Protein AF-A0A858CLG9-F1 (afdb_monomer_lite)

Structure (mmCIF, N/CA/C/O backbone):
data_AF-A0A858CLG9-F1
#
_entry.id   AF-A0A858CLG9-F1
#
loop_
_atom_site.group_PDB
_atom_site.id
_atom_site.type_symbol
_atom_site.label_atom_id
_atom_site.label_alt_id
_atom_site.label_comp_id
_atom_site.label_asym_id
_atom_site.label_entity_id
_atom_site.label_seq_id
_atom_site.pdbx_PDB_ins_code
_atom_site.Cartn_x
_atom_site.Cartn_y
_atom_site.Cartn_z
_atom_site.occupancy
_atom_site.B_iso_or_equiv
_atom_site.auth_seq_id
_atom_site.auth_comp_id
_atom_site.auth_asym_id
_atom_site.auth_atom_id
_atom_site.pdbx_PDB_model_num
ATOM 1 N N . MET A 1 1 ? -13.227 8.635 -3.511 1.00 47.22 1 MET A N 1
ATOM 2 C CA . MET A 1 1 ? -11.799 8.783 -3.880 1.00 47.22 1 MET A CA 1
ATOM 3 C C . MET A 1 1 ? -11.691 9.095 -5.370 1.00 47.22 1 MET A C 1
ATOM 5 O O . MET A 1 1 ? -12.343 8.418 -6.151 1.00 47.22 1 MET A O 1
ATOM 9 N N . ILE A 1 2 ? -10.896 10.094 -5.774 1.00 37.31 2 ILE A N 1
ATOM 10 C CA . ILE A 1 2 ? -10.474 10.279 -7.176 1.00 37.31 2 ILE A CA 1
ATOM 11 C C . ILE A 1 2 ? -9.069 9.676 -7.290 1.00 37.31 2 ILE A C 1
ATOM 13 O O . ILE A 1 2 ? -8.130 10.175 -6.670 1.00 37.31 2 ILE A O 1
ATOM 17 N N . LEU A 1 3 ? -8.923 8.579 -8.037 1.00 52.31 3 LEU A N 1
ATOM 18 C CA . LEU A 1 3 ? -7.664 7.842 -8.204 1.00 52.31 3 LEU A CA 1
ATOM 19 C C . LEU A 1 3 ? -6.717 8.571 -9.173 1.00 52.31 3 LEU A C 1
ATOM 21 O O . LEU A 1 3 ? -6.456 8.113 -10.280 1.00 52.31 3 LEU A O 1
ATOM 25 N N . LYS A 1 4 ? -6.179 9.723 -8.759 1.00 57.28 4 LYS A N 1
ATOM 26 C CA . LYS A 1 4 ? -5.005 10.319 -9.409 1.00 57.28 4 LYS A CA 1
ATOM 27 C C . LYS A 1 4 ? -3.754 9.917 -8.627 1.00 57.28 4 LYS A C 1
ATOM 29 O O . LYS A 1 4 ? -3.410 10.532 -7.618 1.00 57.28 4 LYS A O 1
ATOM 34 N N . GLY A 1 5 ? -3.092 8.856 -9.081 1.00 60.66 5 GLY A N 1
ATOM 35 C CA . GLY A 1 5 ? -1.841 8.376 -8.498 1.00 60.66 5 GLY A CA 1
ATOM 36 C C . GLY A 1 5 ? -0.640 9.153 -9.033 1.00 60.66 5 GLY A C 1
ATOM 37 O O . GLY A 1 5 ? -0.286 9.011 -10.199 1.00 60.66 5 GLY A O 1
ATOM 38 N N . ASN A 1 6 ? 0.007 9.953 -8.184 1.00 70.38 6 ASN A N 1
ATOM 39 C CA . ASN A 1 6 ? 1.369 10.416 -8.453 1.00 70.38 6 ASN A CA 1
ATOM 40 C C . ASN A 1 6 ? 2.373 9.344 -7.986 1.00 70.38 6 ASN A C 1
ATOM 42 O O . ASN A 1 6 ? 2.094 8.663 -6.996 1.00 70.38 6 ASN A O 1
ATOM 46 N N . PRO A 1 7 ? 3.552 9.226 -8.626 1.00 71.62 7 PRO A N 1
ATOM 47 C CA . PRO A 1 7 ? 4.644 8.407 -8.109 1.00 71.62 7 PRO A CA 1
ATOM 48 C C . PRO A 1 7 ? 4.982 8.834 -6.679 1.00 71.62 7 PRO A C 1
ATOM 50 O O . PRO A 1 7 ? 5.165 10.025 -6.415 1.00 71.62 7 PRO A O 1
ATOM 53 N N . ARG A 1 8 ? 5.066 7.875 -5.760 1.00 72.31 8 ARG A N 1
ATOM 54 C CA . ARG A 1 8 ? 5.351 8.125 -4.345 1.00 72.31 8 ARG A CA 1
ATOM 55 C C . ARG A 1 8 ? 6.309 7.069 -3.827 1.00 72.31 8 ARG A C 1
ATOM 57 O O . ARG A 1 8 ? 6.001 5.889 -3.915 1.00 72.31 8 ARG A O 1
ATOM 64 N N . GLY A 1 9 ? 7.440 7.511 -3.284 1.00 74.88 9 GLY A N 1
ATOM 65 C CA . GLY A 1 9 ? 8.247 6.671 -2.402 1.00 74.88 9 GLY A CA 1
ATOM 66 C C . GLY A 1 9 ? 7.691 6.693 -0.980 1.00 74.88 9 GLY A C 1
ATOM 67 O O . GLY A 1 9 ? 6.810 7.497 -0.673 1.00 74.88 9 GLY A O 1
ATOM 68 N N . ASN A 1 10 ? 8.265 5.862 -0.111 1.00 83.81 10 ASN A N 1
ATOM 69 C CA . ASN A 1 10 ? 7.924 5.765 1.305 1.00 83.81 10 ASN A CA 1
ATOM 70 C C . ASN A 1 10 ? 6.544 5.131 1.550 1.00 83.81 10 ASN A C 1
ATOM 72 O O . ASN A 1 10 ? 5.622 5.743 2.099 1.00 83.81 10 ASN A O 1
ATOM 76 N N . ALA A 1 11 ? 6.438 3.865 1.143 1.00 86.06 11 ALA A N 1
ATOM 77 C CA . ALA A 1 11 ? 5.262 3.017 1.331 1.00 86.06 11 ALA A CA 1
ATOM 78 C C . ALA A 1 11 ? 4.725 3.007 2.774 1.00 86.06 11 ALA A C 1
ATOM 80 O O . ALA A 1 11 ? 3.517 3.105 2.981 1.00 86.06 11 ALA A O 1
ATOM 81 N N . ALA A 1 12 ? 5.611 2.950 3.774 1.00 87.44 12 ALA A N 1
ATOM 82 C CA . ALA A 1 12 ? 5.221 2.885 5.182 1.00 87.44 12 ALA A CA 1
ATOM 83 C C . ALA A 1 12 ? 4.484 4.151 5.652 1.00 87.44 12 ALA A C 1
ATOM 85 O O . ALA A 1 12 ? 3.439 4.060 6.296 1.00 87.44 12 ALA A O 1
ATOM 86 N N . ASN A 1 13 ? 4.982 5.339 5.292 1.00 88.38 13 ASN A N 1
ATOM 87 C CA . ASN A 1 13 ? 4.310 6.590 5.643 1.00 88.38 13 ASN A CA 1
ATOM 88 C C . ASN A 1 13 ? 2.950 6.722 4.953 1.00 88.38 13 ASN A C 1
ATOM 90 O O . ASN A 1 13 ? 2.003 7.216 5.565 1.00 88.38 13 ASN A O 1
ATOM 94 N N . LEU A 1 14 ? 2.840 6.264 3.703 1.00 87.56 14 LEU A N 1
ATOM 95 C CA . LEU A 1 14 ? 1.569 6.261 2.986 1.00 87.56 14 LEU A CA 1
ATOM 96 C C . LEU A 1 14 ? 0.558 5.314 3.645 1.00 87.56 14 LEU A C 1
ATOM 98 O O . LEU A 1 14 ? -0.567 5.733 3.899 1.00 87.56 14 LEU A O 1
ATOM 102 N N . ALA A 1 15 ? 0.963 4.084 3.975 1.00 89.75 15 ALA A N 1
ATOM 103 C CA . ALA A 1 15 ? 0.113 3.120 4.673 1.00 89.75 15 ALA A CA 1
ATOM 104 C C . ALA A 1 15 ? -0.410 3.695 5.996 1.00 89.75 15 ALA A C 1
ATOM 106 O O . ALA A 1 15 ? -1.612 3.693 6.250 1.00 89.75 15 ALA A O 1
ATOM 107 N N . LYS A 1 16 ? 0.488 4.279 6.801 1.00 90.19 16 LYS A N 1
ATOM 108 C CA . LYS A 1 16 ? 0.134 4.915 8.074 1.00 90.19 16 LYS A CA 1
ATOM 109 C C . LYS A 1 16 ? -0.853 6.066 7.892 1.00 90.19 16 LYS A C 1
ATOM 111 O O . LYS A 1 16 ? -1.765 6.210 8.696 1.00 90.19 16 LYS A O 1
ATOM 116 N N . HIS A 1 17 ? -0.665 6.890 6.863 1.00 88.19 17 HIS A N 1
ATOM 117 C CA . HIS A 1 17 ? -1.568 7.998 6.566 1.00 88.19 17 HIS A CA 1
ATOM 118 C C . HIS A 1 17 ? -2.964 7.508 6.150 1.00 88.19 17 HIS A C 1
ATOM 120 O O . HIS A 1 17 ? -3.961 8.028 6.641 1.00 88.19 17 HIS A O 1
ATOM 126 N N . LEU A 1 18 ? -3.041 6.483 5.295 1.00 87.69 18 LEU A N 1
ATOM 127 C CA . LEU A 1 18 ? -4.312 5.897 4.856 1.00 87.69 18 LEU A CA 1
ATOM 128 C C . LEU A 1 18 ? -5.060 5.215 6.012 1.00 87.69 18 LEU A C 1
ATOM 130 O O . LEU A 1 18 ? -6.269 5.378 6.139 1.00 87.69 18 LEU A O 1
ATOM 134 N N . MET A 1 19 ? -4.337 4.525 6.897 1.00 89.75 19 MET A N 1
ATOM 135 C CA . MET A 1 19 ? -4.909 3.834 8.059 1.00 89.75 19 MET A CA 1
ATOM 136 C C . MET A 1 19 ? -5.126 4.748 9.278 1.00 89.75 19 MET A C 1
ATOM 138 O O . MET A 1 19 ? -5.461 4.273 10.364 1.00 89.75 19 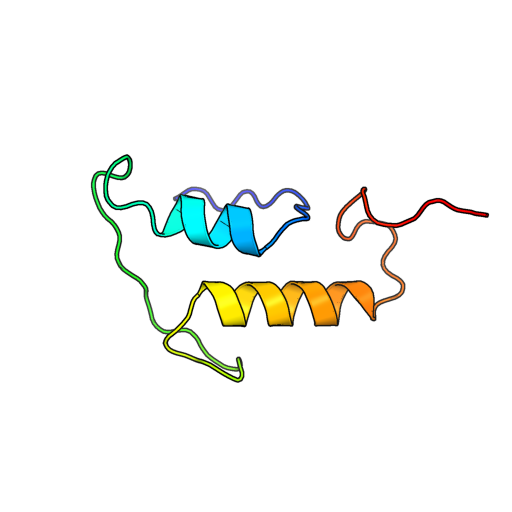MET A O 1
ATOM 142 N N . ASN A 1 20 ? -4.927 6.064 9.142 1.00 89.69 20 ASN A N 1
ATOM 143 C CA . ASN A 1 20 ? -5.049 6.999 10.256 1.00 89.69 20 ASN A CA 1
ATOM 144 C C . ASN A 1 20 ? -6.517 7.303 10.594 1.00 89.69 20 ASN A C 1
ATOM 146 O O . ASN A 1 20 ? -7.068 8.318 10.179 1.00 89.69 20 ASN A O 1
ATOM 150 N N . ALA A 1 21 ? -7.126 6.457 11.422 1.00 85.75 21 ALA A N 1
ATOM 151 C CA . ALA A 1 21 ? -8.501 6.626 11.896 1.00 85.75 21 ALA A CA 1
ATOM 152 C C . ALA A 1 21 ? -8.720 7.839 12.829 1.00 85.75 21 ALA A C 1
ATOM 154 O O . ALA A 1 21 ? -9.843 8.069 13.263 1.00 85.75 21 ALA A O 1
ATOM 155 N N . ARG A 1 22 ? -7.670 8.598 13.188 1.00 85.56 22 ARG A N 1
ATOM 156 C CA . ARG A 1 22 ? -7.821 9.842 13.967 1.00 85.56 22 ARG A CA 1
ATOM 157 C C . ARG A 1 22 ? -8.162 11.031 13.080 1.00 85.56 22 ARG A C 1
ATOM 159 O O . ARG A 1 22 ? -8.970 11.859 13.480 1.00 85.56 22 ARG A O 1
ATOM 166 N N . ASP A 1 23 ? -7.532 11.099 11.910 1.00 85.12 23 ASP A N 1
ATOM 167 C CA . ASP A 1 23 ? -7.681 12.223 10.980 1.00 85.12 23 ASP A CA 1
ATOM 168 C C . ASP A 1 23 ? -8.654 11.902 9.833 1.00 85.12 23 ASP A C 1
ATOM 170 O O . ASP A 1 23 ? -9.195 12.814 9.211 1.00 85.12 23 ASP A O 1
ATOM 174 N N . ASN A 1 24 ? -8.895 10.617 9.552 1.00 84.12 24 ASN A N 1
ATOM 175 C CA . ASN A 1 24 ? -9.834 10.172 8.525 1.00 84.12 24 ASN A CA 1
ATOM 176 C C . ASN A 1 24 ? -11.215 9.905 9.141 1.00 84.12 24 ASN A C 1
ATOM 178 O O . ASN A 1 24 ? -11.324 9.132 10.091 1.00 84.12 24 ASN A O 1
ATOM 182 N N . GLU A 1 25 ? -12.272 10.480 8.557 1.00 85.69 25 GLU A N 1
ATOM 183 C CA . GLU A 1 25 ? -13.660 10.268 9.007 1.00 85.69 25 GLU A CA 1
ATOM 184 C C . GLU A 1 25 ? -14.078 8.791 8.923 1.00 85.69 25 GLU A C 1
ATOM 186 O O . GLU A 1 25 ? -14.763 8.282 9.811 1.00 85.69 25 GLU A O 1
ATOM 191 N N . HIS A 1 26 ? -13.619 8.084 7.885 1.00 84.88 26 HIS A N 1
ATOM 192 C CA . HIS A 1 26 ? -13.859 6.658 7.679 1.00 84.88 26 HIS A CA 1
ATOM 193 C C . HIS A 1 26 ? -12.606 5.969 7.137 1.00 84.88 26 HIS A C 1
ATOM 195 O O . HIS A 1 26 ? -11.988 6.443 6.181 1.00 84.88 26 HIS A O 1
ATOM 201 N N . VAL A 1 27 ? -12.256 4.830 7.736 1.00 88.44 27 VAL A N 1
ATOM 202 C CA . VAL A 1 27 ? -11.177 3.951 7.280 1.00 88.44 27 VAL A CA 1
ATOM 203 C C . VAL A 1 27 ? -11.714 2.530 7.245 1.00 88.44 27 VAL A C 1
ATOM 205 O O . VAL A 1 27 ? -12.060 1.969 8.281 1.00 88.44 27 VAL A O 1
ATOM 208 N N . GLU A 1 28 ? -11.756 1.952 6.052 1.00 87.94 28 GLU A N 1
ATOM 209 C CA . GLU A 1 28 ? -12.048 0.541 5.839 1.00 87.94 28 GLU A CA 1
ATOM 210 C C . GLU A 1 28 ? -10.992 -0.009 4.884 1.00 87.94 28 GLU A C 1
ATOM 212 O O . GLU A 1 28 ? -10.759 0.552 3.808 1.00 87.94 28 GLU A O 1
ATOM 217 N N . LEU A 1 29 ? -10.317 -1.079 5.301 1.00 88.44 29 LEU A N 1
ATOM 218 C CA . LEU A 1 29 ? -9.419 -1.807 4.421 1.00 88.44 29 LEU A CA 1
ATOM 219 C C . LEU A 1 29 ? -10.245 -2.840 3.660 1.00 88.44 29 LEU A C 1
ATOM 221 O O . LEU A 1 29 ? -10.742 -3.799 4.244 1.00 88.44 29 LEU A O 1
ATOM 225 N N . HIS A 1 30 ? -10.403 -2.623 2.358 1.00 89.25 30 HIS A N 1
ATOM 226 C CA . HIS A 1 30 ? -10.955 -3.641 1.472 1.00 89.25 30 HIS A CA 1
ATOM 227 C C . HIS A 1 30 ? -9.922 -4.733 1.180 1.00 89.25 30 HIS A C 1
ATOM 229 O O . HIS A 1 30 ? -8.725 -4.543 1.389 1.00 89.25 30 HIS A O 1
ATOM 235 N N . GLU A 1 31 ? -10.412 -5.854 0.652 1.00 89.81 31 GLU A N 1
ATOM 236 C CA . GLU A 1 31 ? -9.622 -7.033 0.294 1.00 89.81 31 GLU A CA 1
ATOM 237 C C . GLU A 1 31 ? -8.353 -6.669 -0.500 1.00 89.81 31 GLU A C 1
ATOM 239 O O . GLU A 1 31 ? -8.419 -6.068 -1.582 1.00 89.81 31 GLU A O 1
ATOM 244 N N . LEU A 1 32 ? -7.193 -7.064 0.030 1.00 92.12 32 LEU A N 1
ATOM 245 C CA . LEU A 1 32 ? -5.925 -7.050 -0.692 1.00 92.12 32 LEU A CA 1
ATOM 246 C C . LEU A 1 32 ? -5.719 -8.429 -1.307 1.00 92.12 32 LEU A C 1
ATOM 248 O O . LEU A 1 32 ? -5.914 -9.438 -0.645 1.00 92.12 32 LEU A O 1
ATOM 252 N N . ARG A 1 33 ? -5.323 -8.473 -2.580 1.00 92.62 33 ARG A N 1
ATOM 253 C CA . ARG A 1 33 ? -5.117 -9.733 -3.303 1.00 92.62 33 ARG A CA 1
ATOM 254 C C . ARG A 1 33 ? -3.757 -9.770 -3.958 1.00 92.62 33 ARG A C 1
ATOM 256 O O . ARG A 1 33 ? -3.340 -8.777 -4.556 1.00 92.62 33 ARG A O 1
ATOM 263 N N . GLY A 1 34 ? -3.129 -10.940 -3.922 1.00 92.44 34 GLY A N 1
ATOM 264 C CA . GLY A 1 34 ? -1.865 -11.182 -4.621 1.00 92.44 34 GLY A CA 1
ATOM 265 C C . GLY A 1 34 ? -0.647 -10.546 -3.950 1.00 92.44 34 GLY A C 1
ATOM 266 O O . GLY A 1 34 ? 0.377 -10.384 -4.609 1.00 92.44 34 GLY A O 1
ATOM 267 N N . PHE A 1 35 ? -0.766 -10.198 -2.667 1.00 92.81 35 PHE A N 1
ATOM 268 C CA . PHE A 1 35 ? 0.345 -9.827 -1.789 1.00 92.81 35 PHE A CA 1
ATOM 269 C C . PHE A 1 35 ? 0.617 -10.971 -0.814 1.00 92.81 35 PHE A C 1
ATOM 271 O O . PHE A 1 35 ? -0.275 -11.771 -0.540 1.00 92.81 35 PHE A O 1
ATOM 278 N N . MET A 1 36 ? 1.828 -11.050 -0.260 1.00 92.88 36 MET A N 1
ATOM 279 C CA . MET A 1 36 ? 2.143 -12.094 0.724 1.00 92.88 36 MET A CA 1
ATOM 280 C C . MET A 1 36 ? 1.313 -11.979 2.004 1.00 92.88 36 MET A C 1
ATOM 282 O O . MET A 1 36 ? 0.992 -12.992 2.621 1.00 92.88 36 MET A O 1
ATOM 286 N N . ASN A 1 37 ? 0.999 -10.751 2.413 1.00 91.94 37 ASN A N 1
ATOM 287 C CA . ASN A 1 37 ? 0.134 -10.473 3.548 1.00 91.94 37 ASN A CA 1
ATOM 288 C C . ASN A 1 37 ? -1.092 -9.699 3.056 1.00 91.94 37 ASN A C 1
ATOM 290 O O . ASN A 1 37 ? -0.992 -8.524 2.701 1.00 91.94 37 ASN A O 1
ATOM 294 N N . GLU A 1 38 ? -2.231 -10.386 3.009 1.00 91.75 38 GLU A N 1
ATOM 295 C CA . GLU A 1 38 ? -3.491 -9.869 2.465 1.00 91.75 38 GLU A CA 1
ATOM 296 C C . GLU A 1 38 ? -4.306 -9.060 3.494 1.00 91.75 38 GLU A C 1
ATOM 298 O O . GLU A 1 38 ? -5.230 -8.341 3.123 1.00 91.75 38 GLU A O 1
ATOM 303 N N . ASP A 1 39 ? -3.916 -9.094 4.772 1.00 90.38 39 ASP A N 1
ATOM 304 C CA . ASP A 1 39 ? -4.596 -8.373 5.856 1.00 90.38 39 ASP A CA 1
ATOM 305 C C . ASP A 1 39 ? -3.861 -7.083 6.275 1.00 90.38 39 ASP A C 1
ATOM 307 O O . ASP A 1 39 ? -4.404 -6.260 7.016 1.00 90.38 39 ASP A O 1
ATOM 311 N N . ASP A 1 40 ? -2.623 -6.879 5.807 1.00 91.38 40 ASP A N 1
ATOM 312 C CA . ASP A 1 40 ? -1.776 -5.749 6.202 1.00 91.38 40 ASP A CA 1
ATOM 313 C C . ASP A 1 40 ? -1.390 -4.862 5.007 1.00 91.38 40 ASP A C 1
ATOM 315 O O . ASP A 1 40 ? -0.468 -5.145 4.234 1.00 91.38 40 ASP A O 1
ATOM 319 N N . LEU A 1 41 ? -2.061 -3.709 4.910 1.00 91.31 41 LEU A N 1
ATOM 320 C CA . LEU A 1 41 ? -1.794 -2.693 3.889 1.00 91.31 41 LEU A CA 1
ATOM 321 C C . LEU A 1 41 ? -0.342 -2.190 3.910 1.00 91.31 41 LEU A C 1
ATOM 323 O O . LEU A 1 41 ? 0.204 -1.826 2.865 1.00 91.31 41 LEU A O 1
ATOM 327 N N . GLN A 1 42 ? 0.294 -2.126 5.080 1.00 93.00 42 GLN A N 1
ATOM 328 C CA . GLN A 1 42 ? 1.664 -1.646 5.195 1.00 93.00 42 GLN A CA 1
ATOM 329 C C . GLN A 1 42 ? 2.652 -2.640 4.587 1.00 93.00 42 GLN A C 1
ATOM 331 O O . GLN A 1 42 ? 3.559 -2.220 3.864 1.00 93.00 42 GLN A O 1
ATOM 336 N N . GLU A 1 43 ? 2.481 -3.932 4.856 1.00 93.25 43 GLU A N 1
ATOM 337 C CA . GLU A 1 43 ? 3.315 -4.981 4.263 1.00 93.25 43 GLU A CA 1
ATOM 338 C C . GLU A 1 43 ? 3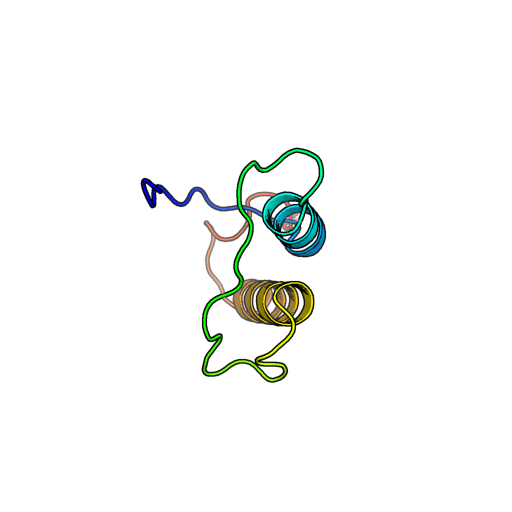.079 -5.087 2.751 1.00 93.25 43 GLU A C 1
ATOM 340 O O . GLU A 1 43 ? 4.048 -5.083 1.988 1.00 93.25 43 GLU A O 1
ATOM 345 N N . ALA A 1 44 ? 1.824 -5.019 2.294 1.00 93.69 44 ALA A N 1
ATOM 3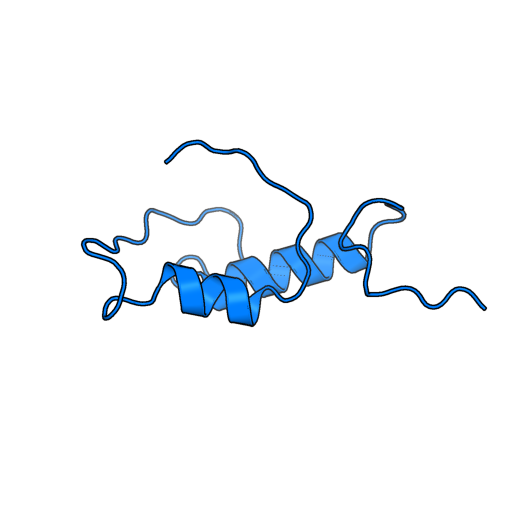46 C CA . ALA A 1 44 ? 1.497 -4.997 0.867 1.00 93.69 44 ALA A CA 1
ATOM 347 C C . ALA A 1 44 ? 2.158 -3.819 0.121 1.00 93.69 44 ALA A C 1
ATOM 349 O O . ALA A 1 44 ? 2.748 -3.983 -0.951 1.00 93.69 44 ALA A O 1
ATOM 350 N N . LEU A 1 45 ? 2.130 -2.609 0.696 1.00 91.44 45 LEU A N 1
ATOM 351 C CA . LEU A 1 45 ? 2.771 -1.442 0.081 1.00 91.44 45 LEU A CA 1
ATOM 352 C C . LEU A 1 45 ? 4.305 -1.520 0.111 1.00 91.44 45 LEU A C 1
ATOM 354 O O . LEU A 1 45 ? 4.952 -1.035 -0.821 1.00 91.44 45 LEU A O 1
ATOM 358 N N . L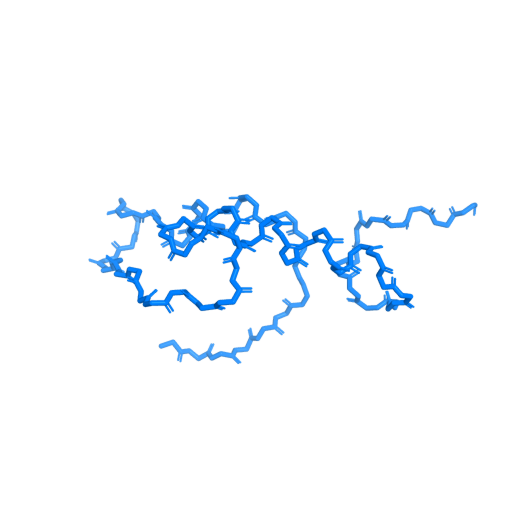YS A 1 46 ? 4.906 -2.125 1.144 1.00 91.69 46 LYS A N 1
ATOM 359 C CA . LYS A 1 46 ? 6.356 -2.386 1.179 1.00 91.69 46 LYS A CA 1
ATOM 360 C C . LYS A 1 46 ? 6.769 -3.377 0.097 1.00 91.69 46 LYS A C 1
ATOM 362 O O . LYS A 1 46 ? 7.776 -3.145 -0.571 1.00 91.69 46 LYS A O 1
ATOM 367 N N . GLU A 1 47 ? 5.993 -4.440 -0.095 1.00 91.88 47 GLU A N 1
ATOM 368 C CA . GLU A 1 47 ? 6.211 -5.424 -1.155 1.00 91.88 47 GLU A CA 1
ATOM 369 C C . GLU A 1 47 ? 6.154 -4.750 -2.534 1.00 91.88 47 GLU A C 1
ATOM 371 O O . GLU A 1 47 ? 7.099 -4.859 -3.319 1.00 91.88 47 GLU A O 1
ATOM 376 N N . ALA A 1 48 ? 5.116 -3.947 -2.793 1.00 89.19 48 ALA A N 1
ATOM 377 C CA . ALA A 1 48 ? 4.994 -3.179 -4.031 1.00 89.19 48 ALA A CA 1
ATOM 378 C C . ALA A 1 48 ? 6.182 -2.221 -4.257 1.00 89.19 48 ALA A C 1
ATOM 380 O O . ALA A 1 48 ? 6.686 -2.103 -5.378 1.00 89.19 48 ALA A O 1
ATOM 381 N N . GLU A 1 49 ? 6.666 -1.551 -3.204 1.00 88.19 49 GLU A N 1
ATOM 382 C CA . GLU A 1 49 ? 7.845 -0.681 -3.283 1.00 88.19 49 GLU A CA 1
ATOM 383 C C . GLU A 1 49 ? 9.126 -1.476 -3.587 1.00 88.19 49 GLU A C 1
ATOM 385 O O . GLU A 1 49 ? 9.952 -1.029 -4.387 1.00 88.19 49 GLU A O 1
ATOM 390 N N . ALA A 1 50 ? 9.301 -2.655 -2.985 1.00 89.81 50 ALA A N 1
ATOM 391 C CA . ALA A 1 50 ? 10.436 -3.536 -3.249 1.00 89.81 50 ALA A CA 1
ATOM 392 C C . ALA A 1 50 ? 10.433 -4.054 -4.697 1.00 89.81 50 ALA A C 1
ATOM 394 O O . ALA A 1 50 ? 11.463 -3.983 -5.371 1.00 89.81 50 ALA A O 1
ATOM 395 N N . ILE A 1 51 ? 9.274 -4.485 -5.207 1.00 88.81 51 ILE A N 1
ATOM 396 C CA . ILE A 1 51 ? 9.104 -4.897 -6.607 1.00 88.81 51 ILE A CA 1
ATOM 397 C C . ILE A 1 51 ? 9.455 -3.737 -7.541 1.00 88.81 51 ILE A C 1
ATOM 399 O O . ILE A 1 51 ? 10.243 -3.911 -8.469 1.00 88.81 51 ILE A O 1
ATOM 403 N N . ALA A 1 52 ? 8.940 -2.532 -7.269 1.00 85.06 52 ALA A N 1
ATOM 404 C CA . ALA A 1 52 ? 9.222 -1.349 -8.076 1.00 85.06 52 ALA A CA 1
ATOM 405 C C . ALA A 1 52 ? 10.724 -1.012 -8.123 1.00 85.06 52 ALA A C 1
ATOM 407 O O . ALA A 1 52 ? 11.238 -0.703 -9.200 1.00 85.06 52 ALA A O 1
ATOM 408 N N . LYS A 1 53 ? 11.442 -1.131 -6.996 1.00 84.75 53 LYS A N 1
ATOM 409 C CA . LYS A 1 53 ? 12.906 -0.936 -6.924 1.00 84.75 53 LYS A CA 1
ATOM 410 C C . LYS A 1 53 ? 13.691 -1.956 -7.756 1.00 84.75 53 LYS A C 1
ATOM 412 O O . LYS A 1 53 ? 14.783 -1.639 -8.213 1.00 84.75 53 LYS A O 1
ATOM 417 N N . GLY A 1 54 ? 13.145 -3.153 -7.973 1.00 86.12 54 GLY A N 1
ATOM 418 C CA . GLY A 1 54 ? 13.729 -4.171 -8.853 1.00 86.12 54 GLY A CA 1
ATOM 419 C C . GLY A 1 54 ? 13.526 -3.904 -10.350 1.00 86.12 54 GLY A C 1
ATOM 420 O O . GLY A 1 54 ? 14.105 -4.601 -11.184 1.00 86.12 54 GLY A O 1
ATOM 421 N N . THR A 1 55 ? 12.714 -2.908 -10.723 1.00 84.25 55 THR A N 1
ATOM 422 C CA . THR A 1 55 ? 12.459 -2.564 -12.129 1.00 84.25 55 THR A CA 1
ATOM 423 C C . THR A 1 55 ? 13.443 -1.517 -12.657 1.00 84.25 55 THR A C 1
ATOM 425 O O . THR A 1 55 ? 13.992 -0.712 -11.912 1.00 84.25 55 THR A O 1
ATOM 428 N N . ARG A 1 56 ? 13.632 -1.463 -13.983 1.00 74.25 56 ARG A N 1
ATOM 429 C CA . ARG A 1 56 ? 14.432 -0.418 -14.662 1.00 74.25 56 ARG A CA 1
ATOM 430 C C . ARG A 1 56 ? 13.637 0.868 -14.941 1.00 74.25 56 ARG A C 1
ATOM 432 O O . ARG A 1 56 ? 14.002 1.647 -15.821 1.00 74.25 56 ARG A O 1
ATOM 439 N N . CYS A 1 57 ? 12.509 1.068 -14.263 1.00 68.12 57 CYS A N 1
ATOM 440 C CA . CYS A 1 57 ? 11.638 2.210 -14.502 1.00 68.12 57 CYS A CA 1
ATOM 441 C C . CYS A 1 57 ? 12.292 3.500 -13.988 1.00 68.12 57 CYS A C 1
ATOM 443 O O . CYS A 1 57 ? 12.644 3.624 -12.823 1.00 68.12 57 CYS A O 1
ATOM 445 N N . GLN A 1 58 ? 12.424 4.504 -14.855 1.00 65.19 58 GLN A N 1
ATOM 446 C CA . GLN A 1 58 ? 13.038 5.791 -14.486 1.00 65.19 58 GLN A CA 1
ATOM 447 C C . GLN A 1 58 ? 12.069 6.722 -13.735 1.00 65.19 58 GLN A C 1
ATOM 449 O O . GLN A 1 58 ? 12.477 7.713 -13.133 1.00 65.19 58 GLN A O 1
ATOM 454 N N . TRP A 1 59 ? 10.766 6.422 -13.783 1.00 60.09 59 TRP A N 1
ATOM 455 C CA . TRP A 1 59 ? 9.709 7.230 -13.166 1.00 60.09 59 TRP A CA 1
ATOM 456 C C . TRP A 1 59 ? 9.209 6.650 -11.830 1.00 60.09 59 TRP A C 1
ATOM 458 O O . TRP A 1 59 ? 8.429 7.286 -11.125 1.00 60.09 59 TRP A O 1
ATOM 468 N N . THR A 1 60 ? 9.647 5.458 -11.430 1.00 56.00 60 THR A N 1
ATOM 469 C CA . THR A 1 60 ? 9.296 4.899 -10.119 1.00 56.00 60 THR A CA 1
ATOM 470 C C . THR A 1 60 ? 10.011 5.683 -9.024 1.00 56.00 60 THR A C 1
ATOM 472 O O . THR A 1 60 ? 11.233 5.760 -9.024 1.00 56.00 60 THR A O 1
ATOM 475 N N . CYS A 1 61 ? 9.234 6.299 -8.125 1.00 53.94 61 CYS A N 1
ATOM 476 C CA . CYS A 1 61 ? 9.696 6.989 -6.915 1.00 53.94 61 CYS A CA 1
ATOM 477 C C . CYS A 1 61 ? 10.954 7.849 -7.139 1.00 53.94 61 CYS A C 1
ATOM 479 O O . CYS A 1 61 ? 12.044 7.426 -6.761 1.00 53.94 61 CYS A O 1
ATOM 481 N N . ARG A 1 62 ? 10.821 9.048 -7.737 1.00 48.81 62 ARG A N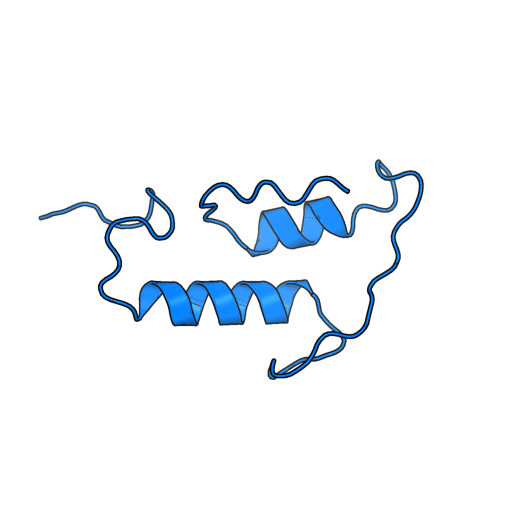 1
ATOM 482 C CA . ARG A 1 62 ? 11.915 10.036 -7.929 1.00 48.81 62 ARG A CA 1
ATOM 483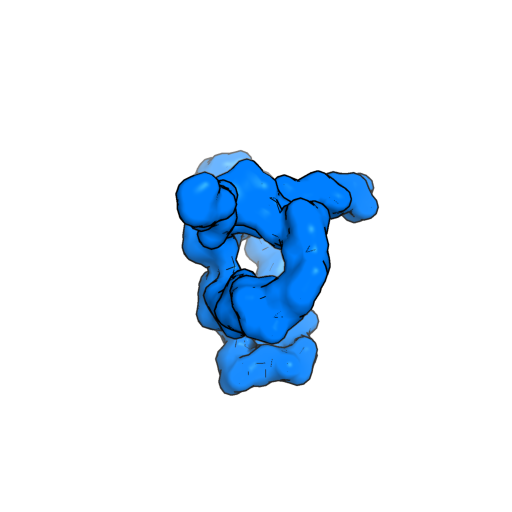 C C . ARG A 1 62 ? 12.542 10.511 -6.600 1.00 48.81 62 ARG A C 1
ATOM 485 O O . ARG A 1 62 ? 12.386 11.658 -6.200 1.00 48.81 62 ARG A O 1
ATOM 492 N N . GLY A 1 63 ? 13.238 9.617 -5.917 1.00 50.66 63 GLY A N 1
ATOM 493 C CA . GLY A 1 63 ? 13.921 9.834 -4.647 1.00 50.66 63 GLY A CA 1
ATOM 494 C C . GLY A 1 63 ? 14.872 8.701 -4.245 1.00 50.66 63 GLY A C 1
ATOM 495 O O . GLY A 1 63 ? 15.384 8.739 -3.135 1.00 50.66 63 GLY A O 1
ATOM 496 N N . LEU A 1 64 ? 15.115 7.696 -5.101 1.00 47.75 64 LEU A N 1
ATOM 497 C CA . LEU A 1 64 ? 15.939 6.522 -4.760 1.00 47.75 64 LEU A CA 1
ATOM 498 C C . LEU A 1 64 ? 17.077 6.205 -5.744 1.00 47.75 64 LEU A C 1
ATOM 500 O O . LEU A 1 64 ? 17.687 5.146 -5.649 1.00 47.75 64 LEU A O 1
ATOM 504 N N . MET A 1 65 ? 17.427 7.133 -6.632 1.00 40.50 65 MET A N 1
ATOM 505 C CA . MET A 1 65 ? 18.692 7.065 -7.366 1.00 40.50 65 MET A CA 1
ATOM 506 C C . MET A 1 65 ? 19.432 8.394 -7.192 1.00 40.50 65 MET A C 1
ATOM 508 O O . MET A 1 65 ? 19.060 9.372 -7.844 1.00 40.50 65 MET A O 1
ATOM 512 N N . PRO A 1 66 ? 20.487 8.470 -6.360 1.00 42.19 66 PRO A N 1
ATOM 513 C CA . PRO A 1 66 ? 21.654 9.182 -6.826 1.00 42.19 66 PRO A CA 1
ATOM 514 C C . PRO A 1 66 ? 22.197 8.338 -7.982 1.00 42.19 66 PRO A C 1
ATOM 516 O O . PRO A 1 66 ? 22.623 7.195 -7.804 1.00 42.19 66 PRO A O 1
ATOM 519 N N . LEU A 1 67 ? 22.089 8.877 -9.194 1.00 43.00 67 LEU A N 1
ATOM 520 C CA . LEU A 1 67 ? 23.057 8.546 -10.230 1.00 43.00 67 LEU A CA 1
ATOM 521 C C . LEU A 1 67 ? 24.457 8.677 -9.608 1.00 43.00 67 LEU A C 1
ATOM 523 O O . LEU A 1 67 ? 24.666 9.546 -8.759 1.00 43.00 67 LEU A O 1
ATOM 527 N N . LEU A 1 68 ? 25.354 7.779 -10.016 1.00 39.00 68 LEU A N 1
ATOM 528 C CA . LEU A 1 68 ? 26.805 7.978 -9.965 1.00 39.00 68 LEU A CA 1
ATOM 529 C C . LEU A 1 68 ? 27.206 9.460 -10.031 1.00 39.00 68 LEU A C 1
ATOM 531 O O . LEU A 1 68 ? 26.640 10.173 -10.894 1.00 39.00 68 LEU A O 1
#

Foldseek 3Di:
DPPPDAAAPDLQVVQCVQQVVPPDVDHDDDFDPDFPDRPRSSSRSVVVLVVLVVDPDPRHHPPPDPDD

Radius of gyration: 13.63 Å; chains: 1; bounding box: 41×24×29 Å

Sequence (68 aa):
MILKGNPRGNAANLAKHLMNARDNEHVELHELRGFMNEDDLQEALKEAEAIAKGTRCQWTCRGLMPLL

Secondary structure (DSSP, 8-state):
----------HHHHHHHHT-TTT-S----PPP-SSS-SS-HHHHHHHHHHHHHTS--SSS-TTS----

pLDDT: mean 78.35, std 17.01, range [37.31, 93.69]